Protein AF-A0A432FAL3-F1 (afdb_monomer_lite)

Structure (mmCIF, N/CA/C/O backbone):
data_AF-A0A432FAL3-F1
#
_entry.id   AF-A0A432FAL3-F1
#
loop_
_atom_site.group_PDB
_atom_site.id
_atom_site.type_symbol
_atom_site.label_atom_id
_atom_site.label_alt_id
_atom_site.label_comp_id
_atom_site.label_asym_id
_atom_site.label_entity_id
_atom_site.label_seq_id
_atom_site.pdbx_PDB_ins_code
_atom_site.Cartn_x
_atom_site.Cartn_y
_atom_site.Cartn_z
_atom_site.occupancy
_atom_site.B_iso_or_equiv
_atom_site.auth_seq_id
_atom_site.auth_comp_id
_atom_site.auth_asym_id
_atom_site.auth_atom_id
_atom_site.pdbx_PDB_model_num
ATOM 1 N N . MET A 1 1 ? -0.746 27.165 -48.358 1.00 42.81 1 MET A N 1
ATOM 2 C CA . MET A 1 1 ? 0.064 26.312 -47.460 1.00 42.81 1 MET A CA 1
ATOM 3 C C . MET A 1 1 ? 0.272 27.062 -46.149 1.00 42.81 1 MET A C 1
ATOM 5 O O . MET A 1 1 ? 1.101 27.957 -46.087 1.00 42.81 1 MET A O 1
ATOM 9 N N . LEU A 1 2 ? -0.565 26.791 -45.144 1.00 45.53 2 LEU A N 1
ATOM 10 C CA . LEU A 1 2 ? -0.498 27.430 -43.824 1.00 45.53 2 LEU A CA 1
ATOM 11 C C . LEU A 1 2 ? 0.626 26.778 -43.012 1.00 45.53 2 LEU A C 1
ATOM 13 O O . LEU A 1 2 ? 0.428 25.755 -42.364 1.00 45.53 2 LEU A O 1
ATOM 17 N N . GLY A 1 3 ? 1.825 27.35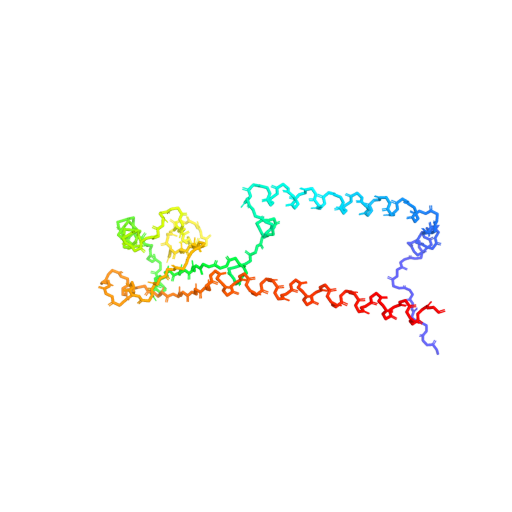4 -43.093 1.00 55.28 3 GLY A N 1
ATOM 18 C CA . GLY A 1 3 ? 2.926 26.999 -42.206 1.00 55.28 3 GLY A CA 1
ATOM 19 C C . GLY A 1 3 ? 2.584 27.422 -40.781 1.00 55.28 3 GLY A C 1
ATOM 20 O O . GLY A 1 3 ? 2.434 28.613 -40.507 1.00 55.28 3 GLY A O 1
ATOM 21 N N . MET A 1 4 ? 2.437 26.453 -39.875 1.00 60.66 4 MET A N 1
ATOM 22 C CA . MET A 1 4 ? 2.358 26.719 -38.439 1.00 60.66 4 MET A CA 1
ATOM 23 C C . MET A 1 4 ? 3.586 27.535 -38.024 1.00 60.66 4 MET A C 1
ATOM 25 O O . MET A 1 4 ? 4.717 27.061 -38.128 1.00 60.66 4 MET A O 1
ATOM 29 N N . LYS A 1 5 ? 3.368 28.770 -37.556 1.00 60.50 5 LYS A N 1
ATOM 30 C CA . LYS A 1 5 ? 4.424 29.565 -36.921 1.00 60.50 5 LYS A CA 1
ATOM 31 C C . LYS A 1 5 ? 4.958 28.795 -35.703 1.00 60.50 5 LYS A C 1
ATOM 33 O O . LYS A 1 5 ? 4.146 28.263 -34.939 1.00 60.50 5 LYS A O 1
ATOM 38 N N . PRO A 1 6 ? 6.284 28.732 -35.493 1.00 57.97 6 PRO A N 1
ATOM 39 C CA . PRO A 1 6 ? 6.840 28.100 -34.306 1.00 57.97 6 PRO A CA 1
ATOM 40 C C . PRO A 1 6 ? 6.314 28.821 -33.058 1.00 57.97 6 PRO A C 1
ATOM 42 O O . PRO A 1 6 ? 6.430 30.037 -32.931 1.00 57.97 6 PRO A O 1
ATOM 45 N N . ARG A 1 7 ? 5.697 28.059 -32.148 1.00 62.97 7 ARG A N 1
ATOM 46 C CA . ARG A 1 7 ? 5.130 28.541 -30.872 1.00 62.97 7 ARG A CA 1
ATOM 47 C C . ARG A 1 7 ? 6.193 28.867 -29.812 1.00 62.97 7 ARG A C 1
ATOM 49 O O . ARG A 1 7 ? 5.839 29.205 -28.689 1.00 62.97 7 ARG A O 1
ATOM 56 N N . VAL A 1 8 ? 7.474 28.741 -30.150 1.00 65.00 8 VAL A N 1
ATOM 57 C CA . VAL A 1 8 ? 8.601 28.894 -29.226 1.00 65.00 8 VAL A CA 1
ATOM 58 C C . VAL A 1 8 ? 9.537 29.957 -29.788 1.00 65.00 8 VAL A C 1
ATOM 60 O O . VAL A 1 8 ? 9.840 29.932 -30.980 1.00 65.00 8 VAL A O 1
ATOM 63 N N . ASP A 1 9 ? 9.963 30.890 -28.938 1.00 74.25 9 ASP A N 1
ATOM 64 C CA . ASP A 1 9 ? 10.859 31.990 -29.299 1.00 74.25 9 ASP A CA 1
ATOM 65 C C . ASP A 1 9 ? 12.117 31.473 -30.034 1.00 74.25 9 ASP A C 1
ATOM 67 O O . ASP A 1 9 ? 12.720 30.463 -29.648 1.00 74.25 9 ASP A O 1
ATOM 71 N N . GLY A 1 10 ? 12.520 32.155 -31.110 1.00 69.81 10 GLY A N 1
ATOM 72 C CA . GLY A 1 10 ? 13.586 31.716 -32.019 1.00 69.81 10 GLY A CA 1
ATOM 73 C C . GLY A 1 10 ? 14.948 31.558 -31.335 1.00 69.81 10 GLY A C 1
ATOM 74 O O . GLY A 1 10 ? 15.790 30.780 -31.794 1.00 69.81 10 GLY A O 1
ATOM 75 N N . TYR A 1 11 ? 15.154 32.239 -30.205 1.00 67.56 11 TYR A N 1
ATOM 76 C CA . TYR A 1 11 ? 16.329 32.076 -29.346 1.00 67.56 11 TYR A CA 1
ATOM 77 C C . TYR A 1 11 ? 16.338 30.735 -28.602 1.00 67.56 11 TYR A C 1
ATOM 79 O O . TYR A 1 11 ? 17.355 30.038 -28.599 1.00 67.56 11 TYR A O 1
ATOM 87 N N . VAL A 1 12 ? 15.199 30.326 -28.037 1.00 70.56 12 VAL A N 1
ATOM 88 C CA . VAL A 1 12 ? 15.045 29.035 -27.345 1.00 70.56 12 VAL A CA 1
ATOM 89 C C . VAL A 1 12 ? 15.162 27.891 -28.351 1.00 70.56 12 VAL A C 1
ATOM 91 O O . VAL A 1 12 ? 15.873 26.917 -28.106 1.00 70.56 12 VAL A O 1
ATOM 94 N N . GLN A 1 13 ? 14.559 28.044 -29.532 1.00 70.44 13 GLN A N 1
ATOM 95 C CA . GLN A 1 13 ? 14.634 27.045 -30.596 1.00 70.44 13 GLN A CA 1
ATOM 96 C C . GLN A 1 13 ? 16.068 26.854 -31.126 1.00 70.44 13 GLN A C 1
ATOM 98 O O . GLN A 1 13 ? 16.498 25.723 -31.355 1.00 70.44 13 GLN A O 1
ATOM 103 N N . LYS A 1 14 ? 16.853 27.935 -31.256 1.00 71.06 14 LYS A N 1
ATOM 104 C CA . LYS A 1 14 ? 18.286 27.852 -31.599 1.00 71.06 14 LYS A CA 1
ATOM 105 C C . LYS A 1 14 ? 19.124 27.189 -30.505 1.00 71.06 14 LYS A C 1
ATOM 107 O O . LYS A 1 14 ? 20.100 26.522 -30.837 1.00 71.06 14 LYS A O 1
ATOM 112 N N . SER A 1 15 ? 18.775 27.376 -29.233 1.00 69.00 15 SER A N 1
ATOM 113 C CA . SER A 1 15 ? 19.471 26.735 -28.110 1.00 69.00 15 SER A CA 1
ATOM 114 C C . SER A 1 15 ? 19.200 25.226 -28.067 1.00 69.00 15 SER A C 1
ATOM 116 O O . SER A 1 15 ? 20.136 24.430 -28.010 1.00 69.00 15 SER A O 1
ATOM 118 N N . LEU A 1 16 ? 17.934 24.821 -28.224 1.00 69.88 16 LEU A N 1
ATOM 119 C CA . LEU A 1 16 ? 17.524 23.413 -28.282 1.00 69.88 16 LEU A CA 1
ATOM 120 C C . LEU A 1 16 ? 18.151 22.674 -29.473 1.00 69.88 16 LEU A C 1
ATOM 122 O O . LEU A 1 16 ? 18.697 21.589 -29.302 1.00 69.88 16 LEU A O 1
ATOM 126 N N . ASN A 1 17 ? 18.171 23.290 -30.660 1.00 70.75 17 ASN A N 1
ATOM 127 C CA . ASN A 1 17 ? 18.784 22.687 -31.850 1.00 70.75 17 ASN A CA 1
ATOM 128 C C . ASN A 1 17 ? 20.318 22.578 -31.775 1.00 70.75 17 ASN A C 1
ATOM 130 O O . ASN A 1 17 ? 20.910 21.815 -32.535 1.00 70.75 17 ASN A O 1
ATOM 134 N N . LYS A 1 18 ? 20.982 23.327 -30.883 1.00 75.56 18 LYS A N 1
ATOM 135 C CA . LYS A 1 18 ? 22.433 23.218 -30.647 1.00 75.56 18 LYS A CA 1
ATOM 136 C C . LYS A 1 18 ? 22.793 22.130 -29.635 1.00 75.56 18 LYS A C 1
ATOM 138 O O . LYS A 1 18 ? 23.968 21.773 -29.529 1.00 75.56 18 LYS A O 1
ATOM 143 N N . PHE A 1 19 ? 21.822 21.608 -28.887 1.00 76.38 19 PHE A N 1
ATOM 144 C CA . PHE A 1 19 ? 22.084 20.575 -27.898 1.00 76.38 19 PHE A CA 1
ATOM 145 C C . PHE A 1 19 ? 22.316 19.224 -28.585 1.00 76.38 19 PHE A C 1
ATOM 147 O O . PHE A 1 19 ? 21.414 18.612 -29.150 1.00 76.38 19 PHE A O 1
ATOM 154 N N . ASN A 1 20 ? 23.559 18.742 -28.543 1.00 78.38 20 ASN A N 1
ATOM 155 C CA . ASN A 1 20 ? 23.910 17.447 -29.111 1.00 78.38 20 ASN A CA 1
ATOM 156 C C . ASN A 1 20 ? 23.584 16.324 -28.110 1.00 78.38 20 ASN A C 1
ATOM 158 O O . ASN A 1 20 ? 24.378 16.018 -27.212 1.00 78.38 20 ASN A O 1
ATOM 162 N N . TYR A 1 21 ? 22.413 15.710 -28.291 1.00 76.50 21 TYR A N 1
ATOM 163 C CA . TYR A 1 21 ? 21.924 14.583 -27.490 1.00 76.50 21 TYR A CA 1
ATOM 164 C C . TYR A 1 21 ? 22.845 13.359 -27.560 1.00 76.50 21 TYR A C 1
ATOM 166 O O . TYR A 1 21 ? 23.060 12.691 -26.551 1.00 76.50 21 TYR A O 1
ATOM 174 N N . VAL A 1 22 ? 23.458 13.092 -28.718 1.00 78.44 22 VAL A N 1
ATOM 175 C CA . VAL A 1 22 ? 24.357 11.941 -28.905 1.00 78.44 22 VAL A CA 1
ATOM 176 C C . VAL A 1 22 ? 25.599 12.086 -28.027 1.00 78.44 22 VAL A C 1
ATOM 178 O O . VAL A 1 22 ? 25.994 11.129 -27.360 1.00 78.44 22 VAL A O 1
ATOM 181 N N . LYS A 1 23 ? 26.165 13.297 -27.941 1.00 83.38 23 LYS A N 1
ATOM 182 C CA . LYS A 1 23 ? 27.347 13.583 -27.111 1.00 83.38 23 LYS A CA 1
ATOM 183 C C . LYS A 1 23 ? 27.084 13.390 -25.609 1.00 83.38 23 LYS A C 1
ATOM 185 O O . LYS A 1 23 ? 27.987 12.973 -24.889 1.00 83.38 23 LYS A O 1
ATOM 190 N N . HIS A 1 24 ? 25.861 13.654 -25.146 1.00 85.38 24 HIS A N 1
ATOM 191 C CA . HIS A 1 24 ? 25.484 13.544 -23.728 1.00 85.38 24 HIS A CA 1
ATOM 192 C C . HIS A 1 24 ? 24.772 12.231 -23.370 1.00 85.38 24 HIS A C 1
ATOM 194 O O . HIS A 1 24 ? 24.539 11.966 -22.193 1.00 85.38 24 HIS A O 1
ATOM 200 N N . SER A 1 25 ? 24.472 11.379 -24.354 1.00 88.06 25 SER A N 1
ATOM 201 C CA . SER A 1 25 ? 23.752 10.110 -24.166 1.00 88.06 25 SER A CA 1
ATOM 202 C C . SER A 1 25 ? 24.372 9.205 -23.094 1.00 88.06 25 SER A C 1
ATOM 204 O O . SER A 1 25 ? 23.657 8.644 -22.268 1.00 88.06 25 SER A O 1
ATOM 206 N N . ARG A 1 26 ? 25.709 9.119 -23.039 1.00 87.56 26 ARG A N 1
ATOM 207 C CA . ARG A 1 26 ? 26.431 8.331 -22.025 1.00 87.56 26 ARG A CA 1
ATOM 208 C C . ARG A 1 26 ? 26.194 8.844 -20.604 1.00 87.56 26 ARG A C 1
ATOM 210 O O . ARG A 1 26 ? 25.994 8.046 -19.697 1.00 87.56 26 ARG A O 1
ATOM 217 N N . TRP A 1 27 ? 26.168 10.162 -20.416 1.00 87.19 27 TRP A N 1
ATOM 218 C CA . TRP A 1 27 ? 25.875 10.772 -19.117 1.00 87.19 27 TRP A CA 1
ATOM 219 C C . TRP A 1 27 ? 24.419 10.566 -18.708 1.00 87.19 27 TRP A C 1
ATOM 221 O O . TRP A 1 27 ? 24.145 10.281 -17.547 1.00 87.19 27 TRP A O 1
ATOM 231 N N . PHE A 1 28 ? 23.496 10.632 -19.668 1.00 89.94 28 PHE A N 1
ATOM 232 C CA . PHE A 1 28 ? 22.088 10.337 -19.421 1.00 89.94 28 PHE A CA 1
ATOM 233 C C . PHE A 1 28 ? 21.868 8.878 -18.993 1.00 89.94 28 PHE A C 1
ATOM 235 O O . PHE A 1 28 ? 21.091 8.618 -18.075 1.00 89.94 28 PHE A O 1
ATOM 242 N N . LEU A 1 29 ? 22.591 7.932 -19.601 1.00 90.88 29 LEU A N 1
ATOM 243 C CA . LEU A 1 29 ? 22.570 6.524 -19.196 1.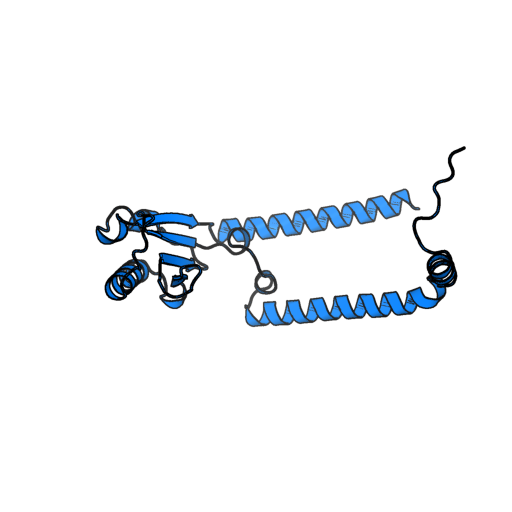00 90.88 29 LEU A CA 1
ATOM 244 C C . LEU A 1 29 ? 23.086 6.330 -17.768 1.00 90.88 29 LEU A C 1
ATOM 246 O O . LEU A 1 29 ? 22.426 5.661 -16.980 1.00 90.88 29 LEU A O 1
ATOM 250 N N . ILE A 1 30 ? 24.221 6.943 -17.415 1.00 92.56 30 ILE A N 1
ATOM 251 C CA . ILE A 1 30 ? 24.778 6.870 -16.054 1.00 92.56 30 ILE A CA 1
ATOM 252 C C . ILE A 1 30 ? 23.792 7.451 -15.037 1.00 92.56 30 ILE A C 1
ATOM 254 O O . ILE A 1 30 ? 23.533 6.839 -14.005 1.00 92.56 30 ILE A O 1
ATOM 258 N N . PHE A 1 31 ? 23.203 8.607 -15.342 1.00 93.69 31 PHE A N 1
ATOM 259 C CA . PHE A 1 31 ? 22.216 9.241 -14.473 1.00 93.69 31 PHE A CA 1
ATOM 260 C C . PHE A 1 31 ? 20.959 8.378 -14.298 1.00 93.69 31 PHE A C 1
ATOM 262 O O . PHE A 1 31 ? 20.491 8.179 -13.179 1.00 93.69 31 PHE A O 1
ATOM 269 N N . SER A 1 32 ? 20.453 7.797 -15.388 1.00 93.00 32 SER A N 1
ATOM 270 C CA . SER A 1 32 ? 19.307 6.881 -15.347 1.00 93.00 32 SER A CA 1
ATOM 271 C C . SER A 1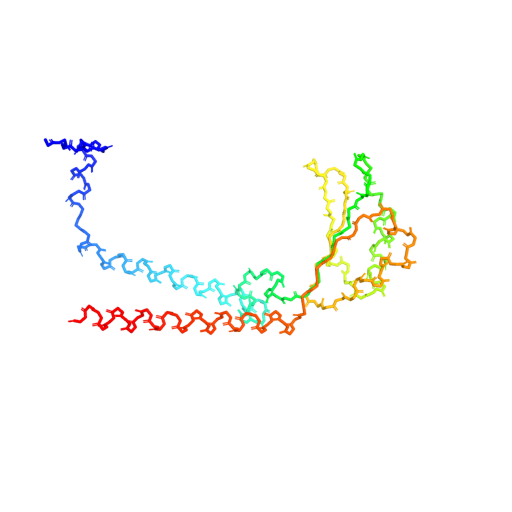 32 ? 19.616 5.626 -14.527 1.00 93.00 32 SER A C 1
ATOM 273 O O . SER A 1 32 ? 18.783 5.179 -13.740 1.00 93.00 32 SER A O 1
ATOM 275 N N . LEU A 1 33 ? 20.831 5.084 -14.662 1.00 95.06 33 LEU A N 1
ATOM 276 C CA . LEU A 1 33 ? 21.291 3.939 -13.881 1.00 95.06 33 LEU A CA 1
ATOM 277 C C . LEU A 1 33 ? 21.372 4.279 -12.388 1.00 95.06 33 LEU A C 1
ATOM 279 O O . LEU A 1 33 ? 20.938 3.481 -11.564 1.00 95.06 33 LEU A O 1
ATOM 283 N N . LEU A 1 34 ? 21.873 5.465 -12.034 1.00 95.88 34 LEU A N 1
ATOM 284 C CA . LEU A 1 34 ? 21.921 5.924 -10.644 1.00 95.88 34 LEU A CA 1
ATOM 285 C C . LEU A 1 34 ? 20.525 6.043 -10.030 1.00 95.88 34 LEU A C 1
ATOM 287 O O . LEU A 1 34 ? 20.324 5.589 -8.905 1.00 95.88 34 LEU A O 1
ATOM 291 N N . ILE A 1 35 ? 19.555 6.594 -10.766 1.00 96.00 35 ILE A N 1
ATOM 292 C CA . ILE A 1 35 ? 18.158 6.654 -10.310 1.00 96.00 35 ILE A CA 1
ATOM 293 C C . ILE A 1 35 ? 17.606 5.244 -10.088 1.00 96.00 35 ILE A C 1
ATOM 295 O O . ILE A 1 35 ? 16.986 4.983 -9.058 1.00 96.00 35 ILE A O 1
ATOM 299 N N . LEU A 1 36 ? 17.855 4.326 -11.024 1.00 95.12 36 LEU A N 1
ATOM 300 C CA . LEU A 1 36 ? 17.391 2.944 -10.928 1.00 95.12 36 LEU A CA 1
ATOM 301 C C . LEU A 1 36 ? 17.986 2.236 -9.704 1.00 95.12 36 LEU A C 1
ATOM 303 O O . LEU A 1 36 ? 17.248 1.628 -8.931 1.00 95.12 36 LEU A O 1
ATOM 307 N N . VAL A 1 37 ? 19.298 2.355 -9.485 1.00 95.88 37 VAL A N 1
ATOM 308 C CA . VAL A 1 37 ? 19.976 1.786 -8.309 1.00 95.88 37 VAL A CA 1
ATOM 309 C C . VAL A 1 37 ? 19.438 2.405 -7.020 1.00 95.88 37 VAL A C 1
ATOM 311 O O . VAL A 1 37 ? 19.131 1.675 -6.081 1.00 95.88 37 VAL A O 1
ATOM 314 N N . GLY A 1 38 ? 19.255 3.728 -6.982 1.00 95.88 38 GLY A N 1
ATOM 315 C CA . GLY A 1 38 ? 18.646 4.413 -5.842 1.00 95.88 38 GLY A CA 1
ATOM 316 C C . GLY A 1 38 ? 17.247 3.879 -5.525 1.00 95.88 38 GLY A C 1
ATOM 317 O O . GLY A 1 38 ? 16.949 3.587 -4.368 1.00 95.88 38 GLY A O 1
ATOM 318 N N . GLY A 1 39 ? 16.421 3.660 -6.552 1.00 92.81 39 GLY A N 1
ATOM 319 C CA . GLY A 1 39 ? 15.099 3.049 -6.412 1.00 92.81 39 GLY A CA 1
ATOM 320 C C . GLY A 1 39 ? 15.152 1.633 -5.832 1.00 92.81 39 GLY A C 1
ATOM 321 O O . GLY A 1 39 ? 14.404 1.328 -4.905 1.00 92.81 39 GLY A O 1
ATOM 322 N N . ILE A 1 40 ? 16.072 0.788 -6.313 1.00 93.69 40 ILE A N 1
ATOM 323 C CA . ILE A 1 40 ? 16.273 -0.574 -5.784 1.00 93.69 40 ILE A CA 1
ATOM 324 C C . ILE A 1 40 ? 16.696 -0.541 -4.313 1.00 93.69 40 ILE A C 1
ATOM 326 O O . ILE A 1 40 ? 16.211 -1.351 -3.524 1.00 93.69 40 ILE A O 1
ATOM 330 N N . VAL A 1 41 ? 17.580 0.382 -3.924 1.00 94.06 41 VAL A N 1
ATOM 331 C CA . VAL A 1 41 ? 18.029 0.518 -2.531 1.00 94.06 41 VAL A CA 1
ATOM 332 C C . VAL A 1 41 ? 16.867 0.913 -1.626 1.00 94.06 41 VAL A C 1
ATOM 334 O O . VAL A 1 41 ? 16.639 0.244 -0.622 1.00 94.06 41 VAL A O 1
ATOM 337 N N . VAL A 1 42 ? 16.097 1.944 -1.992 1.00 92.56 42 VAL A N 1
ATOM 338 C CA . VAL A 1 42 ? 14.924 2.372 -1.211 1.00 92.56 42 VAL A CA 1
ATOM 339 C C . VAL A 1 42 ? 13.922 1.226 -1.082 1.00 92.56 42 VAL A C 1
ATOM 341 O O . VAL A 1 42 ? 13.493 0.917 0.027 1.00 92.56 42 VAL A O 1
ATOM 344 N N . PHE A 1 43 ? 13.615 0.543 -2.188 1.00 91.19 43 PHE A N 1
ATOM 345 C CA . PHE A 1 43 ? 12.745 -0.632 -2.185 1.00 91.19 43 PHE A CA 1
ATOM 346 C C . PHE A 1 43 ? 13.256 -1.729 -1.240 1.00 91.19 43 PHE A C 1
ATOM 348 O O . PHE A 1 43 ? 12.499 -2.246 -0.424 1.00 91.19 43 PHE A O 1
ATOM 355 N N . SER A 1 44 ? 14.549 -2.054 -1.310 1.00 90.75 44 SER A N 1
ATOM 356 C CA . SER A 1 44 ? 15.163 -3.114 -0.503 1.00 90.75 44 SER A CA 1
ATOM 357 C C . SER A 1 44 ? 15.160 -2.780 0.987 1.00 90.75 44 SER A C 1
ATOM 359 O O . SER A 1 44 ? 14.888 -3.653 1.807 1.00 90.75 44 SER A O 1
ATOM 361 N N . VAL A 1 45 ? 15.427 -1.521 1.350 1.00 92.50 45 VAL A N 1
ATOM 362 C CA . VAL A 1 45 ? 15.367 -1.060 2.744 1.00 92.50 45 VAL A CA 1
ATOM 363 C C . VAL A 1 45 ? 13.941 -1.168 3.277 1.00 92.50 45 VAL A C 1
ATOM 365 O O . VAL A 1 45 ? 13.741 -1.718 4.357 1.00 92.50 45 VAL A O 1
ATOM 368 N N . MET A 1 46 ? 12.947 -0.708 2.514 1.00 88.31 46 MET A N 1
ATOM 369 C CA . MET A 1 46 ? 11.542 -0.785 2.927 1.00 88.31 46 MET A CA 1
ATOM 370 C C . MET A 1 46 ? 11.061 -2.237 3.043 1.00 88.31 46 MET A C 1
ATOM 372 O O . MET A 1 46 ? 10.453 -2.601 4.048 1.00 88.31 46 MET A O 1
ATOM 376 N N . ALA A 1 47 ? 11.414 -3.095 2.082 1.00 87.25 47 ALA A N 1
ATOM 377 C CA . ALA A 1 47 ? 11.118 -4.526 2.135 1.00 87.25 47 ALA A CA 1
ATOM 378 C C . ALA A 1 47 ? 11.791 -5.214 3.334 1.00 87.25 47 ALA A C 1
ATOM 380 O O . ALA A 1 47 ? 11.184 -6.065 3.982 1.00 87.25 47 ALA A O 1
ATOM 381 N N . GLY A 1 48 ? 13.029 -4.821 3.654 1.00 86.88 48 GLY A N 1
ATOM 382 C CA . GLY A 1 48 ? 13.770 -5.318 4.810 1.00 86.88 48 GLY A CA 1
ATOM 383 C C . GLY A 1 48 ? 13.111 -4.941 6.136 1.00 86.88 48 GLY A C 1
ATOM 384 O O . GLY A 1 48 ? 12.922 -5.807 6.985 1.00 86.88 48 GLY A O 1
ATOM 385 N N . ILE A 1 49 ? 12.699 -3.678 6.295 1.00 86.56 49 ILE A N 1
ATOM 386 C CA . ILE A 1 49 ? 11.972 -3.204 7.486 1.00 86.56 49 ILE A CA 1
ATOM 387 C C . ILE A 1 49 ? 10.632 -3.935 7.632 1.00 86.56 49 ILE A C 1
ATOM 389 O O . ILE A 1 49 ? 10.256 -4.328 8.732 1.00 86.56 49 ILE A O 1
ATOM 393 N N . ALA A 1 50 ? 9.922 -4.147 6.524 1.00 80.44 50 ALA A N 1
ATOM 394 C CA . ALA A 1 50 ? 8.624 -4.810 6.513 1.00 80.44 50 ALA A CA 1
ATOM 395 C C . ALA A 1 50 ? 8.699 -6.350 6.582 1.00 80.44 50 ALA A C 1
ATOM 397 O O . ALA A 1 50 ? 7.658 -7.009 6.607 1.00 80.44 50 ALA A O 1
ATOM 398 N N . GLY A 1 51 ? 9.899 -6.943 6.555 1.00 81.69 51 GLY A N 1
ATOM 399 C CA . GLY A 1 51 ? 10.108 -8.395 6.600 1.00 81.69 51 GLY A CA 1
ATOM 400 C C . GLY A 1 51 ? 9.528 -9.171 5.409 1.00 81.69 51 GLY A C 1
ATOM 401 O O . GLY A 1 51 ? 9.414 -10.393 5.469 1.00 81.69 51 GLY A O 1
ATOM 402 N N . SER A 1 52 ? 9.132 -8.488 4.330 1.00 78.12 52 SER A N 1
ATOM 403 C CA . SER A 1 52 ? 8.492 -9.095 3.160 1.00 78.12 52 SER A CA 1
ATOM 404 C C . SER A 1 52 ? 8.766 -8.290 1.888 1.00 78.12 52 SER A C 1
ATOM 406 O O . SER A 1 52 ? 8.864 -7.065 1.915 1.00 78.12 52 SER A O 1
ATOM 408 N N . ILE A 1 53 ? 8.849 -8.979 0.743 1.00 76.75 53 ILE A N 1
ATOM 409 C CA . ILE A 1 53 ? 9.092 -8.344 -0.567 1.00 76.75 53 ILE A CA 1
ATOM 410 C C . ILE A 1 53 ? 7.952 -7.381 -0.929 1.00 76.75 53 ILE A C 1
ATOM 412 O O . ILE A 1 53 ? 8.195 -6.284 -1.425 1.00 76.75 53 ILE A O 1
ATOM 416 N N . SER A 1 54 ? 6.706 -7.768 -0.647 1.00 72.75 54 SER A N 1
ATOM 417 C CA . SER A 1 54 ? 5.521 -6.929 -0.858 1.00 72.75 54 SER A CA 1
ATOM 418 C C . SER A 1 54 ? 5.520 -5.678 0.018 1.00 72.75 54 SER A C 1
ATOM 420 O O . SER A 1 54 ? 5.008 -4.653 -0.414 1.00 72.75 54 SER A O 1
ATOM 422 N N . GLY A 1 55 ? 6.132 -5.730 1.205 1.00 73.25 55 GLY A N 1
ATOM 423 C CA . GLY A 1 55 ? 6.252 -4.586 2.107 1.00 73.25 55 GLY A CA 1
ATOM 424 C C . GLY A 1 55 ? 7.218 -3.495 1.629 1.00 73.25 55 GLY A C 1
ATOM 425 O O . GLY A 1 55 ? 7.188 -2.385 2.149 1.00 73.25 55 GLY A O 1
ATOM 426 N N . GLY A 1 56 ? 8.032 -3.770 0.602 1.00 77.94 56 GLY A N 1
ATOM 427 C CA . GLY A 1 56 ? 8.787 -2.735 -0.112 1.00 77.94 56 GLY A CA 1
ATOM 428 C C . GLY A 1 56 ? 7.913 -1.847 -1.004 1.00 77.94 56 GLY A C 1
ATOM 429 O O . GLY A 1 56 ? 8.361 -0.788 -1.443 1.00 77.94 56 GLY A O 1
ATOM 430 N N . PHE A 1 57 ? 6.668 -2.258 -1.264 1.00 78.50 57 PHE A N 1
ATOM 431 C CA . PHE A 1 57 ? 5.666 -1.470 -1.971 1.00 78.50 57 PHE A CA 1
ATOM 432 C C . PHE A 1 57 ? 4.648 -0.892 -0.983 1.00 78.50 57 PHE A C 1
ATOM 434 O O . PHE A 1 57 ? 4.195 -1.571 -0.064 1.00 78.50 57 PHE A O 1
ATOM 441 N N . ASN A 1 58 ? 4.226 0.354 -1.210 1.00 73.00 58 ASN A N 1
ATOM 442 C CA . ASN A 1 58 ? 3.077 0.924 -0.509 1.00 73.00 58 ASN A CA 1
ATOM 443 C C . ASN A 1 58 ? 1.782 0.396 -1.148 1.00 73.00 58 ASN A C 1
ATOM 445 O O . ASN A 1 58 ? 1.198 1.043 -2.019 1.00 73.00 58 ASN A O 1
ATOM 449 N N . LEU A 1 59 ? 1.404 -0.829 -0.788 1.00 75.00 59 LEU A N 1
ATOM 450 C CA . LEU A 1 59 ? 0.234 -1.510 -1.333 1.00 75.00 59 LEU A CA 1
ATOM 451 C C . LEU A 1 59 ? -1.062 -0.947 -0.735 1.00 75.00 59 LEU A C 1
ATOM 453 O O . LEU A 1 59 ? -1.143 -0.669 0.463 1.00 75.00 59 LEU A O 1
ATOM 457 N N . SER A 1 60 ? -2.089 -0.796 -1.575 1.00 76.19 60 SER A N 1
ATOM 458 C CA . SER A 1 60 ? -3.448 -0.524 -1.101 1.00 76.19 60 SER A CA 1
ATOM 459 C C . SER A 1 60 ? -4.044 -1.771 -0.437 1.00 76.19 60 SER A C 1
ATOM 461 O O . SER A 1 60 ? -3.499 -2.870 -0.563 1.00 76.19 60 SER A O 1
ATOM 463 N N . GLN A 1 61 ? -5.165 -1.616 0.272 1.00 72.38 61 GLN A N 1
ATOM 464 C CA . GLN A 1 61 ? -5.785 -2.710 1.029 1.00 72.38 61 GLN A CA 1
ATOM 465 C C . GLN A 1 61 ? -6.145 -3.910 0.141 1.00 72.38 61 GLN A C 1
ATOM 467 O O . GLN A 1 61 ? -6.014 -5.058 0.554 1.00 72.38 61 GLN A O 1
ATOM 472 N N . GLU A 1 62 ? -6.540 -3.658 -1.104 1.00 76.19 62 GLU A N 1
ATOM 473 C CA . GLU A 1 62 ? -6.874 -4.688 -2.092 1.00 76.19 62 GLU A CA 1
ATOM 474 C C . GLU A 1 62 ? -5.675 -5.592 -2.423 1.00 76.19 62 GLU A C 1
ATOM 476 O O . GLU A 1 62 ? -5.848 -6.722 -2.878 1.00 76.19 62 GLU A O 1
ATOM 481 N N . PHE A 1 63 ? -4.457 -5.103 -2.177 1.00 74.00 63 PHE A N 1
ATOM 482 C CA . PHE A 1 63 ? -3.200 -5.789 -2.462 1.00 74.00 63 PHE A CA 1
ATOM 483 C C . PHE A 1 63 ? -2.442 -6.226 -1.202 1.00 74.00 63 PHE A C 1
ATOM 485 O O . PHE A 1 63 ? -1.670 -7.180 -1.269 1.00 74.00 63 PHE A O 1
ATOM 492 N N . SER A 1 64 ? -2.647 -5.568 -0.056 1.00 75.88 64 SER A N 1
ATOM 493 C CA . SER A 1 64 ? -2.077 -5.988 1.233 1.00 75.88 64 SER A CA 1
ATOM 494 C C . SER A 1 64 ? -2.958 -6.987 1.984 1.00 75.88 64 SER A C 1
ATOM 496 O O . SER A 1 64 ? -2.452 -7.724 2.826 1.00 75.88 64 SER A O 1
ATOM 498 N N . GLY A 1 65 ? -4.257 -7.009 1.680 1.00 76.06 65 GLY A N 1
ATOM 499 C CA . GLY A 1 65 ? -5.266 -7.713 2.461 1.00 76.06 65 GLY A CA 1
ATOM 500 C C . GLY A 1 65 ? -5.621 -6.975 3.750 1.00 76.06 65 GLY A C 1
ATOM 501 O O . GLY A 1 65 ? -5.077 -5.905 4.053 1.00 76.06 65 GLY A O 1
ATOM 502 N N . GLY A 1 66 ? -6.568 -7.552 4.484 1.00 82.12 66 GLY A N 1
ATOM 503 C CA . GLY A 1 66 ? -7.032 -7.079 5.775 1.00 82.12 66 GLY A CA 1
ATOM 504 C C . GLY A 1 66 ? -8.367 -6.347 5.715 1.00 82.12 66 GLY A C 1
ATOM 505 O O . GLY A 1 66 ? -9.105 -6.396 4.722 1.00 82.12 66 GLY A O 1
ATOM 506 N N . THR A 1 67 ? -8.701 -5.660 6.805 1.00 82.31 67 THR A N 1
ATOM 507 C CA . THR A 1 67 ? -10.025 -5.062 6.992 1.00 82.31 67 THR A CA 1
ATOM 508 C C . THR A 1 67 ? -9.925 -3.568 7.250 1.00 82.31 67 THR A C 1
ATOM 510 O O . THR A 1 67 ? -9.185 -3.127 8.128 1.00 82.31 67 THR A O 1
ATOM 513 N N . ILE A 1 68 ? -10.714 -2.793 6.506 1.00 83.44 68 ILE A N 1
ATOM 514 C CA . ILE A 1 68 ? -10.953 -1.381 6.770 1.00 83.44 68 ILE A CA 1
ATOM 515 C C . ILE A 1 68 ? -12.415 -1.218 7.144 1.00 83.44 68 ILE A C 1
ATOM 517 O O . ILE A 1 68 ? -13.313 -1.637 6.416 1.00 83.44 68 ILE A O 1
ATOM 521 N N . GLY A 1 69 ? -12.643 -0.625 8.305 1.00 81.62 69 GLY A N 1
ATOM 522 C CA . GLY A 1 69 ? -13.960 -0.215 8.763 1.00 81.62 69 GLY A CA 1
ATOM 523 C C . GLY A 1 69 ? -13.941 1.272 9.046 1.00 81.62 69 GLY A C 1
ATOM 524 O O . GLY A 1 69 ? -12.964 1.788 9.574 1.00 81.62 69 GLY A O 1
ATOM 525 N N . GLU A 1 70 ? -15.011 1.966 8.720 1.00 83.69 70 GLU A N 1
ATOM 526 C CA . GLU A 1 70 ? -15.167 3.375 9.010 1.00 83.69 70 GLU A CA 1
ATOM 527 C C . GLU A 1 70 ? -16.512 3.602 9.687 1.00 83.69 70 GLU A C 1
ATOM 529 O O . GLU A 1 70 ? -17.565 3.211 9.188 1.00 83.69 70 GLU A O 1
ATOM 534 N N . LEU A 1 71 ? -16.451 4.218 10.861 1.00 82.94 71 LEU A N 1
ATOM 535 C CA . LEU A 1 71 ? -17.595 4.705 11.606 1.00 82.94 71 LEU A CA 1
ATOM 536 C C . LEU A 1 71 ? -17.669 6.212 11.448 1.00 82.94 71 LEU A C 1
ATOM 538 O O . LEU A 1 71 ? -16.777 6.922 11.910 1.00 82.94 71 LEU A O 1
ATOM 542 N N . GLN A 1 72 ? -18.764 6.695 10.878 1.00 80.62 72 GLN A N 1
ATOM 543 C CA . GLN A 1 72 ? -19.107 8.113 10.846 1.00 80.62 72 GLN A CA 1
ATOM 544 C C . GLN A 1 72 ? -20.439 8.336 11.556 1.00 80.62 72 GLN A C 1
ATOM 546 O O . GLN A 1 72 ? -21.307 7.466 11.556 1.00 80.62 72 GLN A O 1
ATOM 551 N N . LEU A 1 73 ? -20.634 9.497 12.170 1.00 75.31 73 LEU A N 1
ATOM 552 C CA . LEU A 1 73 ? -21.929 9.858 12.754 1.00 75.31 73 LEU A CA 1
ATOM 553 C C . LEU A 1 73 ? -23.018 9.951 11.671 1.00 75.31 73 LEU A C 1
ATOM 555 O O . LEU A 1 73 ? -22.788 10.511 10.601 1.00 75.31 73 LEU A O 1
ATOM 559 N N . LYS A 1 74 ? -24.220 9.423 11.950 1.00 71.00 74 LYS A N 1
ATOM 560 C CA . LYS A 1 74 ? -25.370 9.528 11.028 1.00 71.00 74 LYS A CA 1
ATOM 561 C C . LYS A 1 74 ? -25.892 10.952 10.874 1.00 71.00 74 LYS A C 1
ATOM 563 O O . LYS A 1 74 ? -26.391 11.300 9.808 1.00 71.00 74 LYS A O 1
ATOM 568 N N . GLU A 1 75 ? -25.807 11.760 11.928 1.00 64.75 75 GLU A N 1
ATOM 569 C CA . GLU A 1 75 ? -26.313 13.130 11.905 1.00 64.75 75 GLU A CA 1
ATOM 570 C C . GLU A 1 75 ? -25.246 14.126 11.444 1.00 64.75 75 GLU A C 1
ATOM 572 O O . GLU A 1 75 ? -24.215 14.320 12.087 1.00 64.75 75 GLU A O 1
ATOM 577 N N . THR A 1 76 ? -25.552 14.817 10.346 1.00 54.34 76 THR A N 1
ATOM 578 C CA . THR A 1 76 ? -24.755 15.876 9.707 1.00 54.34 76 THR A CA 1
ATOM 579 C C . THR A 1 76 ? -24.839 17.206 10.467 1.00 54.34 76 THR A C 1
ATOM 581 O O . THR A 1 76 ? -25.116 18.256 9.895 1.00 54.34 76 THR A O 1
ATOM 584 N N . GLY A 1 77 ? -24.652 17.180 11.784 1.00 54.41 77 GLY A N 1
ATOM 585 C CA . GLY A 1 77 ? -24.750 18.377 12.612 1.00 54.41 77 GLY A CA 1
ATOM 586 C C . GLY A 1 77 ? -23.742 18.346 13.737 1.00 54.41 77 GLY A C 1
ATOM 587 O O . GLY A 1 77 ? -24.072 17.810 14.780 1.00 54.41 77 GLY A O 1
ATOM 588 N N . SER A 1 78 ? -22.544 18.900 13.499 1.00 52.31 78 SER A N 1
ATOM 589 C CA . SER A 1 78 ? -21.493 19.358 14.438 1.00 52.31 78 SER A CA 1
ATOM 590 C C . SER A 1 78 ? -21.317 18.633 15.790 1.00 52.31 78 SER A C 1
ATOM 592 O O . SER A 1 78 ? -20.766 19.204 16.733 1.00 52.31 78 SER A O 1
ATOM 594 N N . LYS A 1 79 ? -21.775 17.390 15.925 1.00 63.34 79 LYS A N 1
ATOM 595 C CA . LYS A 1 79 ? -21.635 16.570 17.120 1.00 63.34 79 LYS A CA 1
ATOM 596 C C . LYS A 1 79 ? -20.287 15.883 17.005 1.00 63.34 79 LYS A C 1
ATOM 598 O O . LYS A 1 79 ? -20.053 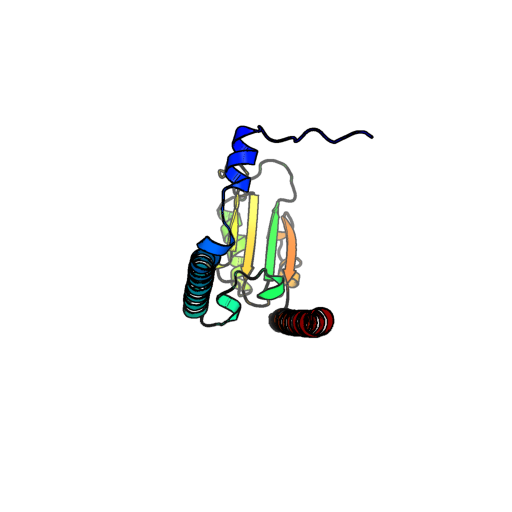15.098 16.099 1.00 63.34 79 LYS A O 1
ATOM 603 N N . SER A 1 80 ? -19.384 16.230 17.907 1.00 69.06 80 SER A N 1
ATOM 604 C CA . SER A 1 80 ? -18.138 15.496 18.101 1.00 69.06 80 SER A CA 1
ATOM 605 C C . SER A 1 80 ? -18.447 14.196 18.842 1.00 69.06 80 SER A C 1
ATOM 607 O O . SER A 1 80 ? -19.305 14.171 19.729 1.00 69.06 80 SER A O 1
ATOM 609 N N . ILE A 1 81 ? -17.744 13.116 18.513 1.00 73.56 81 ILE A N 1
ATOM 610 C CA . ILE A 1 81 ? -17.747 11.904 19.327 1.00 73.56 81 ILE A CA 1
ATOM 611 C C . ILE A 1 81 ? -17.042 12.247 20.638 1.00 73.56 81 ILE A C 1
ATOM 613 O O . ILE A 1 81 ? -15.834 12.486 20.654 1.00 73.56 81 ILE A O 1
ATOM 617 N N . ASP A 1 82 ? -17.786 12.256 21.741 1.00 79.06 82 ASP A N 1
ATOM 618 C CA . ASP A 1 82 ? -17.216 12.482 23.068 1.00 79.06 82 ASP A CA 1
ATOM 619 C C . ASP A 1 82 ? -16.167 11.410 23.426 1.00 79.06 82 ASP A C 1
ATOM 621 O O . ASP A 1 82 ? -16.263 10.253 23.007 1.00 79.06 82 ASP A O 1
ATOM 625 N N . ALA A 1 83 ? -15.175 11.774 24.240 1.00 78.31 83 ALA A N 1
ATOM 626 C CA . ALA A 1 83 ? -14.088 10.888 24.651 1.00 78.31 83 ALA A CA 1
ATOM 627 C C . ALA A 1 83 ? -14.600 9.598 25.323 1.00 78.31 83 ALA A C 1
ATOM 629 O O . ALA A 1 83 ? -14.028 8.525 25.121 1.00 78.31 83 ALA A O 1
ATOM 630 N N . SER A 1 84 ? -15.714 9.676 26.061 1.00 77.75 84 SER A N 1
ATOM 631 C CA . SER A 1 84 ? -16.346 8.505 26.680 1.00 77.75 84 SER A CA 1
ATOM 632 C C . SER A 1 84 ? -16.922 7.524 25.647 1.00 77.75 84 SER A C 1
ATOM 634 O O . SER A 1 84 ? -16.796 6.309 25.809 1.00 77.75 84 SER A O 1
ATOM 636 N N . HIS A 1 85 ? -17.497 8.031 24.552 1.00 78.56 85 HIS A N 1
ATOM 637 C CA . HIS A 1 85 ? -18.003 7.218 23.445 1.00 78.56 85 HIS A CA 1
ATOM 638 C C . HIS A 1 85 ? -16.865 6.641 22.600 1.00 78.56 85 HIS A C 1
ATOM 640 O O . HIS A 1 85 ? -16.939 5.478 22.209 1.00 78.56 85 HIS A O 1
ATOM 646 N N . GLN A 1 86 ? -15.779 7.394 22.396 1.00 80.62 86 GLN A N 1
ATOM 647 C CA . GLN A 1 86 ? -14.578 6.888 21.719 1.00 80.62 86 GLN A CA 1
ATOM 648 C C . GLN A 1 86 ? -14.010 5.660 22.439 1.00 80.62 86 GLN A C 1
ATOM 650 O O . GLN A 1 86 ? -13.760 4.640 21.805 1.00 80.62 86 GLN A O 1
ATOM 655 N N . LEU A 1 87 ? -13.856 5.726 23.766 1.00 83.38 87 LEU A N 1
ATOM 656 C CA . LEU A 1 87 ? -13.340 4.605 24.560 1.00 83.38 87 LEU A CA 1
ATOM 657 C C . LEU A 1 87 ? -14.251 3.379 24.495 1.00 83.38 87 LEU A C 1
ATOM 659 O O . LEU A 1 87 ? -13.763 2.260 24.367 1.00 83.38 87 LEU A O 1
ATOM 663 N N . LYS A 1 88 ? -15.573 3.577 24.541 1.00 82.50 88 LYS A N 1
ATOM 664 C CA . LYS A 1 88 ? -16.533 2.477 24.388 1.00 82.50 88 LYS A CA 1
ATOM 665 C C . LYS A 1 88 ? -16.393 1.799 23.031 1.00 82.50 88 LYS A C 1
ATOM 667 O O . LYS A 1 88 ? -16.298 0.581 22.978 1.00 82.50 88 LYS A O 1
ATOM 672 N N . ILE A 1 89 ? -16.317 2.578 21.957 1.00 81.38 89 ILE A N 1
ATOM 673 C CA . ILE A 1 89 ? -16.173 2.042 20.604 1.00 81.38 89 ILE A CA 1
ATOM 674 C C . ILE A 1 89 ? -14.832 1.306 20.447 1.00 81.38 89 ILE A C 1
ATOM 676 O O . ILE A 1 89 ? -14.804 0.188 19.936 1.00 81.38 89 ILE A O 1
ATOM 680 N N . ILE A 1 90 ? -13.736 1.868 20.967 1.00 85.25 90 ILE A N 1
ATOM 681 C CA . ILE A 1 90 ? -12.427 1.198 21.007 1.00 85.25 90 ILE A CA 1
ATOM 682 C C . ILE A 1 90 ? -12.521 -0.134 21.759 1.00 85.25 90 ILE A C 1
ATOM 684 O O . ILE A 1 90 ? -12.013 -1.141 21.272 1.00 85.25 90 ILE A O 1
ATOM 688 N N . ASN A 1 91 ? -13.202 -0.179 22.905 1.00 86.19 91 ASN A N 1
ATOM 689 C CA . ASN A 1 91 ? -13.371 -1.408 23.682 1.00 86.19 91 ASN A CA 1
ATOM 690 C C . ASN A 1 91 ? -14.190 -2.464 22.930 1.00 86.19 91 ASN A C 1
ATOM 692 O O . ASN A 1 91 ? -13.845 -3.643 22.979 1.00 86.19 91 ASN A O 1
ATOM 696 N N . VAL A 1 92 ? -15.230 -2.056 22.196 1.00 83.69 92 VAL A N 1
ATOM 697 C CA . VAL A 1 92 ? -16.025 -2.965 21.358 1.00 83.69 92 VAL A CA 1
ATOM 698 C C . VAL A 1 92 ? -15.148 -3.599 20.280 1.00 83.69 92 VAL A C 1
ATOM 700 O O . VAL A 1 92 ? -15.131 -4.822 20.155 1.00 83.69 92 VAL A O 1
ATOM 703 N N . PHE A 1 93 ? -14.343 -2.811 19.567 1.00 82.88 93 PHE A N 1
ATOM 704 C CA . PHE A 1 93 ? -13.415 -3.348 18.566 1.00 82.88 93 PHE A CA 1
ATOM 705 C C . PHE A 1 93 ? -12.301 -4.199 19.179 1.00 82.88 93 PHE A C 1
ATOM 707 O O . PHE A 1 93 ? -11.992 -5.274 18.662 1.00 82.88 93 PHE A O 1
ATOM 714 N N . THR A 1 94 ? -11.761 -3.781 20.324 1.00 85.56 94 THR A N 1
ATOM 715 C CA . THR A 1 94 ? -10.719 -4.530 21.040 1.00 85.56 94 THR A CA 1
ATOM 716 C C . THR A 1 94 ? -11.237 -5.888 21.515 1.00 85.56 94 THR A C 1
ATOM 718 O O . THR A 1 94 ? -10.546 -6.894 21.385 1.00 85.56 94 THR A O 1
ATOM 721 N N . SER A 1 95 ? -12.497 -5.965 21.964 1.00 82.44 95 SER A N 1
ATOM 722 C CA . SER A 1 95 ? -13.146 -7.233 22.341 1.00 82.44 95 SER A CA 1
ATOM 723 C C . SER A 1 95 ? -13.302 -8.218 21.174 1.00 82.44 95 SER A C 1
ATOM 725 O O . SER A 1 95 ? -13.504 -9.412 21.385 1.00 82.44 95 SER A O 1
ATOM 727 N N . LYS A 1 96 ? -13.200 -7.724 19.937 1.00 78.94 96 LYS A N 1
ATOM 728 C CA . LYS A 1 96 ? -13.326 -8.497 18.697 1.00 78.94 96 LYS A CA 1
ATOM 729 C C . LYS A 1 96 ? -11.975 -8.766 18.033 1.00 78.94 96 LYS A C 1
ATOM 731 O O . LYS A 1 96 ? -11.943 -9.269 16.914 1.00 78.94 96 LYS A O 1
ATOM 736 N N . GLY A 1 97 ? -10.878 -8.468 18.731 1.00 80.25 97 GLY A N 1
ATOM 737 C CA . GLY A 1 97 ? -9.519 -8.775 18.292 1.00 80.25 97 GLY A CA 1
ATOM 738 C C . GLY A 1 97 ? -8.839 -7.677 17.477 1.00 80.25 97 GLY A C 1
ATOM 739 O O . GLY A 1 97 ? -7.773 -7.937 16.936 1.00 80.25 97 GLY A O 1
ATOM 740 N N . VAL A 1 98 ? -9.414 -6.471 17.389 1.00 85.75 98 VAL A N 1
ATOM 741 C CA . VAL A 1 98 ? -8.735 -5.306 16.794 1.00 85.75 98 VAL A CA 1
ATOM 742 C C . VAL A 1 98 ? -7.733 -4.743 17.803 1.00 85.75 98 VAL A C 1
ATOM 744 O O . VAL A 1 98 ? -8.102 -4.446 18.939 1.00 85.75 98 VAL A O 1
ATOM 747 N N . HIS A 1 99 ? -6.478 -4.534 17.411 1.00 85.19 99 HIS A N 1
ATOM 748 C CA . HIS A 1 99 ? -5.530 -3.834 18.276 1.00 85.19 99 HIS A CA 1
ATOM 749 C C . HIS A 1 99 ? -5.852 -2.330 18.356 1.00 85.19 99 HIS A C 1
ATOM 751 O O . HIS A 1 99 ? -6.146 -1.716 17.332 1.00 85.19 99 HIS A O 1
ATOM 757 N N . PRO A 1 100 ? -5.736 -1.679 19.532 1.00 83.44 100 PRO A N 1
ATOM 758 C CA . PRO A 1 100 ? -6.007 -0.243 19.662 1.00 83.44 100 PRO A CA 1
ATOM 759 C C . PRO A 1 100 ? -5.148 0.653 18.756 1.00 83.44 100 PRO A C 1
ATOM 761 O O . PRO A 1 100 ? -5.567 1.757 18.423 1.00 83.44 100 PRO A O 1
ATOM 764 N N . SER A 1 101 ? -3.961 0.186 18.353 1.00 85.75 101 SER A N 1
ATOM 765 C CA . SER A 1 101 ? -3.079 0.865 17.391 1.00 85.75 101 SER A CA 1
ATOM 766 C C . SER A 1 101 ? -3.664 0.961 15.986 1.00 85.75 101 SER A C 1
ATOM 768 O O . SER A 1 101 ? -3.297 1.863 15.240 1.00 85.75 101 SER A O 1
ATOM 770 N N . ASP A 1 102 ? -4.562 0.042 15.644 1.00 85.19 102 ASP A N 1
ATOM 771 C CA . ASP A 1 102 ? -5.161 -0.090 14.318 1.00 85.19 102 ASP A CA 1
ATOM 772 C C . ASP A 1 102 ? -6.416 0.792 14.183 1.00 85.19 102 ASP A C 1
ATOM 774 O O . ASP A 1 102 ? -7.055 0.826 13.129 1.00 85.19 102 ASP A O 1
ATOM 778 N N . ILE A 1 103 ? -6.795 1.489 15.264 1.00 85.75 103 ILE A N 1
ATOM 779 C CA . ILE A 1 103 ? -7.962 2.365 15.342 1.00 85.75 103 ILE A CA 1
ATOM 780 C C . ILE A 1 103 ? -7.494 3.819 15.298 1.00 85.75 103 ILE A C 1
ATOM 782 O O . ILE A 1 103 ? -6.907 4.356 16.239 1.00 85.75 103 ILE A O 1
ATOM 786 N N . HIS A 1 104 ? -7.814 4.486 14.200 1.00 85.69 104 HIS A N 1
ATOM 787 C CA . HIS A 1 104 ? -7.490 5.876 13.940 1.00 85.69 104 HIS A CA 1
ATOM 788 C C . HIS A 1 104 ? -8.726 6.759 14.098 1.00 85.69 104 HIS A C 1
ATOM 790 O O . HIS A 1 104 ? -9.830 6.419 13.678 1.00 85.69 104 HIS A O 1
ATOM 796 N N . LYS A 1 105 ? -8.544 7.929 14.707 1.00 85.69 105 LYS A N 1
ATOM 797 C CA . LYS A 1 105 ? -9.612 8.924 14.843 1.00 85.69 105 LYS A CA 1
ATOM 798 C C . LYS A 1 105 ? -9.710 9.736 13.559 1.00 85.69 105 LYS A C 1
ATOM 800 O O . LYS A 1 105 ? -8.692 10.174 13.031 1.00 85.69 105 LYS A O 1
ATOM 805 N N . ILE A 1 106 ? -10.933 9.963 13.099 1.00 80.69 106 ILE A N 1
ATOM 806 C CA . ILE A 1 106 ? -11.223 10.850 11.977 1.00 80.69 106 ILE A CA 1
ATOM 807 C C . ILE A 1 106 ? -11.634 12.188 12.562 1.00 80.69 106 ILE A C 1
ATOM 809 O O . ILE A 1 106 ? -12.563 12.263 13.372 1.00 80.69 106 ILE A O 1
ATOM 813 N N . PHE A 1 107 ? -10.929 13.235 12.158 1.00 80.12 107 PHE A N 1
ATOM 814 C CA . PHE A 1 107 ? -11.194 14.588 12.606 1.00 80.12 107 PHE A CA 1
ATOM 815 C C . PHE A 1 107 ? -11.952 15.380 11.546 1.00 80.12 107 PHE A C 1
ATOM 817 O O . PHE A 1 107 ? -11.870 15.088 10.355 1.00 80.12 107 PHE A O 1
ATOM 824 N N . ASP A 1 108 ? -12.686 16.387 12.005 1.00 79.81 108 ASP A N 1
ATOM 825 C CA . ASP A 1 108 ? -13.263 17.417 11.145 1.00 79.81 108 ASP A CA 1
ATOM 826 C C . ASP A 1 108 ? -12.163 18.185 10.383 1.00 79.81 108 ASP A C 1
ATOM 828 O O . ASP A 1 108 ? -10.992 18.141 10.767 1.00 79.81 108 ASP A O 1
ATOM 832 N N . ALA A 1 109 ? -12.528 18.940 9.343 1.00 75.25 109 ALA A N 1
ATOM 833 C CA . ALA A 1 109 ? -11.603 19.743 8.538 1.00 75.25 109 ALA A CA 1
ATOM 834 C C . ALA A 1 109 ? -10.732 20.680 9.403 1.00 75.25 109 ALA A C 1
ATOM 836 O O . ALA A 1 109 ? -9.534 20.839 9.161 1.00 75.25 109 ALA A O 1
ATOM 837 N N . ASP A 1 110 ? -11.311 21.211 10.482 1.00 77.56 110 ASP A N 1
ATOM 838 C CA . ASP A 1 110 ? -10.638 22.081 11.451 1.00 77.56 110 ASP A CA 1
ATOM 839 C C . ASP A 1 110 ? -9.791 21.330 12.497 1.00 77.56 110 ASP A C 1
ATOM 841 O O . ASP A 1 110 ? -9.193 21.958 13.369 1.00 77.56 110 ASP A O 1
ATOM 845 N N . HIS A 1 111 ? -9.757 19.995 12.460 1.00 75.50 111 HIS A N 1
ATOM 846 C CA . HIS A 1 111 ? -9.042 19.111 13.391 1.00 75.50 111 HIS A CA 1
ATOM 847 C C . HIS A 1 111 ? -9.430 19.246 14.879 1.00 75.50 111 HIS A C 1
ATOM 849 O O . HIS A 1 111 ? -8.757 18.708 15.757 1.00 75.50 111 HIS A O 1
ATOM 855 N N . LYS A 1 112 ? -10.527 19.944 15.190 1.00 74.75 112 LYS A N 1
ATOM 856 C CA . LYS A 1 112 ? -10.967 20.209 16.573 1.00 74.75 112 LYS A CA 1
ATOM 857 C C . LYS A 1 112 ? -11.851 19.111 17.155 1.00 74.75 112 LYS A C 1
ATOM 859 O O . LYS A 1 112 ? -11.826 18.881 18.359 1.00 74.75 112 LYS A O 1
ATOM 864 N N . ASN A 1 113 ? -12.629 18.448 16.304 1.00 77.12 113 ASN A N 1
ATOM 865 C CA . ASN A 1 113 ? -13.649 17.485 16.705 1.00 77.12 113 ASN A CA 1
ATOM 866 C C . ASN A 1 113 ? -13.397 16.136 16.042 1.00 77.12 113 ASN A C 1
ATOM 868 O O . ASN A 1 113 ? -12.994 16.085 14.882 1.00 77.12 113 ASN A O 1
ATOM 872 N N . VAL A 1 114 ? -13.661 15.052 16.770 1.00 77.56 114 VAL A N 1
ATOM 873 C CA . VAL A 1 114 ? -13.612 13.696 16.218 1.00 77.56 114 VAL A CA 1
ATOM 874 C C . VAL A 1 114 ? -14.984 13.401 15.633 1.00 77.56 114 VAL A C 1
ATOM 876 O O . VAL A 1 114 ? -15.966 13.361 16.367 1.00 77.56 114 VAL A O 1
ATOM 879 N N . ILE A 1 115 ? -15.058 13.214 14.322 1.00 79.94 115 ILE A N 1
ATOM 880 C CA . ILE A 1 115 ? -16.310 12.975 13.586 1.00 79.94 115 ILE A CA 1
ATOM 881 C C . ILE A 1 115 ? -16.528 11.491 13.275 1.00 79.94 115 ILE A C 1
ATOM 883 O O . ILE A 1 115 ? -17.625 11.077 12.900 1.00 79.94 115 ILE A O 1
ATOM 887 N N . GLY A 1 116 ? -15.485 10.680 13.455 1.00 81.56 116 GLY A N 1
ATOM 888 C CA . GLY A 1 116 ? -15.516 9.265 13.135 1.00 81.56 116 GLY A CA 1
ATOM 889 C C . GLY A 1 116 ? -14.299 8.503 13.636 1.00 81.56 116 GLY A C 1
ATOM 890 O O . GLY A 1 116 ? -13.379 9.067 14.234 1.00 81.56 116 GLY A O 1
ATOM 891 N N . MET A 1 117 ? -14.293 7.204 13.373 1.00 83.12 117 MET A N 1
ATOM 892 C CA . MET A 1 117 ? -13.153 6.323 13.605 1.00 83.12 117 MET A CA 1
ATOM 893 C C . MET A 1 117 ? -12.962 5.397 12.415 1.00 83.12 117 MET A C 1
ATOM 895 O O . MET A 1 117 ? -13.918 4.803 11.925 1.00 83.12 117 MET A O 1
ATOM 899 N N . GLN A 1 118 ? -11.716 5.259 11.989 1.00 85.31 118 GLN A N 1
ATOM 900 C CA . GLN A 1 118 ? -11.284 4.304 10.989 1.00 85.31 118 GLN A CA 1
ATOM 901 C C . GLN A 1 118 ? -10.536 3.170 11.680 1.00 85.31 118 GLN A C 1
ATOM 903 O O . GLN A 1 118 ? -9.668 3.404 12.511 1.00 85.31 118 GLN A O 1
ATOM 908 N N . ILE A 1 119 ? -10.844 1.940 11.311 1.00 86.38 119 ILE A N 1
ATOM 909 C CA . ILE A 1 119 ? -10.086 0.751 11.674 1.00 86.38 119 ILE A CA 1
ATOM 910 C C . ILE A 1 119 ? -9.343 0.308 10.427 1.00 86.38 119 ILE A C 1
ATOM 912 O O . ILE A 1 119 ? -9.958 0.231 9.366 1.00 86.38 119 ILE A O 1
ATOM 916 N N . LYS A 1 120 ? -8.049 0.017 10.543 1.00 84.44 120 LYS A N 1
ATOM 917 C CA . LYS A 1 120 ? -7.247 -0.545 9.456 1.00 84.44 120 LYS A CA 1
ATOM 918 C C . LYS A 1 120 ? -6.367 -1.665 9.991 1.00 84.44 120 LYS A C 1
ATOM 920 O O . LYS A 1 120 ? -5.371 -1.407 10.655 1.00 84.44 120 LYS A O 1
ATOM 925 N N . THR A 1 121 ? -6.722 -2.902 9.668 1.00 83.50 121 THR A N 1
ATOM 926 C CA . THR A 1 121 ? -5.994 -4.096 10.111 1.00 83.50 121 THR A CA 1
ATOM 927 C C . THR A 1 121 ? -5.366 -4.828 8.936 1.00 83.50 121 THR A C 1
ATOM 929 O O . THR A 1 121 ? -5.904 -4.819 7.833 1.00 83.50 121 THR A O 1
ATOM 932 N N . ASN A 1 122 ? -4.251 -5.518 9.190 1.00 76.94 122 ASN A N 1
ATOM 933 C CA . ASN A 1 122 ? -3.551 -6.364 8.206 1.00 76.94 122 ASN A CA 1
ATOM 934 C C . ASN A 1 122 ? -4.043 -7.828 8.225 1.00 76.94 122 ASN A C 1
ATOM 936 O O . ASN A 1 122 ? -3.383 -8.733 7.716 1.00 76.94 122 ASN A O 1
ATOM 940 N N . TYR A 1 123 ? -5.163 -8.081 8.897 1.00 76.88 123 TYR A N 1
ATOM 941 C CA . TYR A 1 123 ? -5.767 -9.396 9.080 1.00 76.88 123 TYR A CA 1
ATOM 942 C C . TYR A 1 123 ? -7.281 -9.294 8.926 1.00 76.88 123 TYR A C 1
ATOM 944 O O . TYR A 1 123 ? -7.881 -8.229 9.117 1.00 76.88 123 TYR A O 1
ATOM 952 N N . ASP A 1 124 ? -7.885 -10.415 8.553 1.00 76.94 124 ASP A N 1
ATOM 953 C CA . ASP A 1 124 ? -9.319 -10.510 8.325 1.00 76.94 124 ASP A CA 1
ATOM 954 C C . ASP A 1 124 ? -10.076 -10.487 9.648 1.00 76.94 124 ASP A C 1
ATOM 956 O O . ASP A 1 124 ? -9.864 -11.330 10.521 1.00 76.94 124 ASP A O 1
ATOM 960 N N . ILE A 1 125 ? -10.985 -9.524 9.785 1.00 78.12 125 ILE A N 1
ATOM 961 C CA . ILE A 1 125 ? -11.873 -9.408 10.937 1.00 78.12 125 ILE A CA 1
ATOM 962 C C . ILE A 1 125 ? -13.300 -9.371 10.426 1.00 78.12 125 ILE A C 1
ATOM 964 O O . ILE A 1 125 ? -13.660 -8.583 9.552 1.00 78.12 125 ILE A O 1
ATOM 968 N N . ASN A 1 126 ? -14.152 -10.205 11.014 1.00 75.75 126 ASN A N 1
ATOM 969 C CA . ASN A 1 126 ? -15.573 -10.176 10.717 1.00 75.75 126 ASN A CA 1
ATOM 970 C C . ASN A 1 126 ? -16.241 -8.994 11.439 1.00 75.75 126 ASN A C 1
ATOM 972 O O . ASN A 1 126 ? -16.739 -9.124 12.558 1.00 75.75 126 ASN A O 1
ATOM 976 N N . LEU A 1 127 ? -16.259 -7.833 10.780 1.00 72.81 127 LEU A N 1
ATOM 977 C CA . LEU A 1 127 ? -16.904 -6.628 11.306 1.00 72.81 127 LEU A CA 1
ATOM 978 C C . LEU A 1 127 ? -18.439 -6.661 11.160 1.00 72.81 127 LEU A C 1
ATOM 980 O O . LEU A 1 127 ? -19.129 -5.925 11.861 1.00 72.81 127 LEU A O 1
ATOM 984 N N . ASN A 1 128 ? -19.004 -7.562 10.342 1.00 67.94 128 ASN A N 1
ATOM 985 C CA . ASN A 1 128 ? -20.459 -7.686 10.155 1.00 67.94 128 ASN A CA 1
ATOM 986 C C . ASN A 1 128 ? -21.207 -8.068 11.443 1.00 67.94 128 ASN A C 1
ATOM 988 O O . ASN A 1 128 ? -22.352 -7.655 11.637 1.00 67.94 128 ASN A O 1
ATOM 992 N N . GLY A 1 129 ? -20.568 -8.837 12.330 1.00 63.94 129 GLY A N 1
ATOM 993 C CA . GLY A 1 129 ? -21.135 -9.207 13.631 1.00 63.94 129 GLY A CA 1
ATOM 994 C C . GLY A 1 129 ? -21.109 -8.083 14.673 1.00 63.94 129 GLY A C 1
ATOM 995 O O . GLY A 1 129 ? -21.824 -8.157 15.663 1.00 63.94 129 GLY A O 1
ATOM 996 N N . ILE A 1 130 ? -20.313 -7.031 14.463 1.00 65.81 130 ILE A N 1
ATOM 997 C CA . ILE A 1 130 ? -20.154 -5.921 15.420 1.00 65.81 130 ILE A CA 1
ATOM 998 C C . ILE A 1 130 ? -21.324 -4.930 15.317 1.00 65.81 130 ILE A C 1
ATOM 1000 O O . ILE A 1 130 ? -21.752 -4.348 16.307 1.00 65.81 130 ILE A O 1
ATOM 1004 N N . ILE A 1 131 ? -21.879 -4.778 14.114 1.00 61.97 131 ILE A N 1
ATOM 1005 C CA . ILE A 1 131 ? -22.871 -3.746 13.773 1.00 61.97 131 ILE A CA 1
ATOM 1006 C C . ILE A 1 131 ? -24.279 -4.112 14.265 1.00 61.97 131 ILE A C 1
ATOM 1008 O O . ILE A 1 131 ? -25.103 -3.234 14.513 1.00 61.97 131 ILE A O 1
ATOM 1012 N N . LYS A 1 132 ? -24.589 -5.412 14.359 1.00 58.28 132 LYS A N 1
ATOM 1013 C CA . LYS A 1 132 ? -25.954 -5.888 14.638 1.00 58.28 132 LYS A CA 1
ATOM 1014 C C . LYS A 1 132 ? -26.286 -5.960 16.128 1.00 58.28 132 LYS A C 1
ATOM 1016 O O . LYS A 1 132 ? -27.447 -5.758 16.477 1.00 58.28 132 LYS A O 1
ATOM 1021 N N . ASP A 1 133 ? -25.284 -6.182 16.974 1.00 58.44 133 ASP A N 1
ATOM 1022 C CA . ASP A 1 133 ? -25.501 -6.505 18.388 1.00 58.44 133 ASP A CA 1
ATOM 1023 C C . ASP A 1 133 ? -25.250 -5.332 19.344 1.00 58.44 133 ASP A C 1
ATOM 1025 O O . ASP A 1 133 ? -25.715 -5.379 20.482 1.00 58.44 133 ASP A O 1
ATOM 1029 N N . ASP A 1 134 ? -24.571 -4.260 18.911 1.00 66.06 134 ASP A N 1
ATOM 1030 C CA . ASP A 1 134 ? -24.205 -3.168 19.816 1.00 66.06 134 ASP A CA 1
ATOM 1031 C C . ASP A 1 134 ? -25.094 -1.924 19.670 1.00 66.06 134 ASP A C 1
ATOM 1033 O O . ASP A 1 134 ? -25.133 -1.245 18.639 1.00 66.06 134 ASP A O 1
ATOM 1037 N N . THR A 1 135 ? -25.792 -1.588 20.756 1.00 63.88 135 THR A N 1
ATOM 1038 C CA . THR A 1 135 ? -26.618 -0.379 20.872 1.00 63.88 135 THR A CA 1
ATOM 1039 C C . THR A 1 135 ? -25.827 0.916 20.694 1.00 63.88 135 THR A C 1
ATOM 1041 O O . THR A 1 135 ? -26.411 1.916 20.295 1.00 63.88 135 THR A O 1
ATOM 1044 N N . ILE A 1 136 ? -24.514 0.900 20.944 1.00 66.00 136 ILE A N 1
ATOM 1045 C CA . ILE A 1 136 ? -23.639 2.079 20.878 1.00 66.00 136 ILE A CA 1
ATOM 1046 C C . ILE A 1 136 ? -23.345 2.466 19.422 1.00 66.00 136 ILE A C 1
ATOM 1048 O O . ILE A 1 136 ? -23.170 3.641 19.114 1.00 66.00 136 ILE A O 1
ATOM 1052 N N . ILE A 1 137 ? -23.313 1.488 18.512 1.00 67.38 137 ILE A N 1
ATOM 1053 C CA . ILE A 1 137 ? -22.913 1.686 17.110 1.00 67.38 137 ILE A CA 1
ATOM 1054 C C . ILE A 1 137 ? -24.125 2.006 16.213 1.00 67.38 137 ILE A C 1
ATOM 1056 O O . ILE A 1 137 ? -23.963 2.490 15.094 1.00 67.38 137 ILE A O 1
ATOM 1060 N N . LYS A 1 138 ? -25.359 1.828 16.707 1.00 68.75 138 LYS A N 1
ATOM 1061 C CA . LYS A 1 138 ? -26.593 2.081 15.937 1.00 68.75 138 LYS A CA 1
ATOM 1062 C C . LYS A 1 138 ? -26.729 3.514 15.415 1.00 68.75 138 LYS A C 1
ATOM 1064 O O . LYS A 1 138 ? -27.290 3.691 14.330 1.00 68.75 138 LYS A O 1
ATOM 1069 N N . ASP A 1 139 ? -26.190 4.498 16.127 1.00 70.75 139 ASP A N 1
ATOM 1070 C CA . ASP A 1 139 ? -26.245 5.918 15.744 1.00 70.75 139 ASP A CA 1
ATOM 1071 C C . ASP A 1 139 ? -25.141 6.323 14.747 1.00 70.75 139 ASP A C 1
ATOM 1073 O O . ASP A 1 139 ? -25.069 7.471 14.301 1.00 70.75 139 ASP A O 1
ATOM 1077 N N . TYR A 1 140 ? -24.305 5.366 14.336 1.00 73.31 140 TYR A N 1
ATOM 1078 C CA . TYR A 1 140 ? -23.212 5.560 13.393 1.00 73.31 140 TYR A CA 1
ATOM 1079 C C . TYR A 1 140 ? -23.511 4.867 12.059 1.00 73.31 140 TYR A C 1
ATOM 1081 O O . TYR A 1 140 ? -24.103 3.787 11.995 1.00 73.31 140 TYR A O 1
ATOM 1089 N N . ASN A 1 141 ? -23.115 5.510 10.966 1.00 75.12 141 ASN A N 1
ATOM 1090 C CA . ASN A 1 141 ? -22.984 4.882 9.666 1.00 75.12 141 ASN A CA 1
ATOM 1091 C C . ASN A 1 141 ? -21.675 4.110 9.667 1.00 75.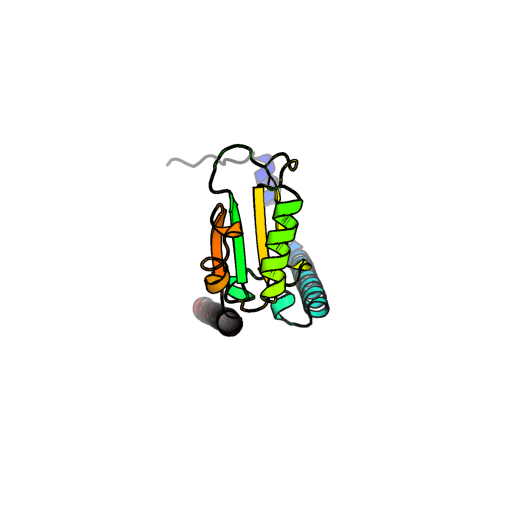12 141 ASN A C 1
ATOM 1093 O O . ASN A 1 141 ? -20.610 4.687 9.880 1.00 75.12 141 ASN A O 1
ATOM 1097 N N . PHE A 1 142 ? -21.779 2.806 9.442 1.00 74.25 142 PHE A N 1
ATOM 1098 C CA . PHE A 1 142 ? -20.625 1.940 9.341 1.00 74.25 142 PHE A CA 1
ATOM 1099 C C . PHE A 1 142 ? -20.466 1.443 7.914 1.00 74.25 142 PHE A C 1
ATOM 1101 O O . PHE A 1 142 ? -21.328 0.729 7.394 1.00 74.25 142 PHE A O 1
ATOM 1108 N N . THR A 1 143 ? -19.352 1.799 7.296 1.00 76.81 143 THR A N 1
ATOM 1109 C CA . THR A 1 143 ? -18.910 1.243 6.021 1.00 76.81 143 THR A CA 1
ATOM 1110 C C . THR A 1 143 ? -17.705 0.360 6.294 1.00 76.81 143 THR A C 1
ATOM 1112 O O . THR A 1 143 ? -16.830 0.711 7.076 1.00 76.81 143 THR A O 1
ATOM 1115 N N . HIS A 1 144 ? -17.651 -0.825 5.694 1.00 77.44 144 HIS A N 1
ATOM 1116 C CA . HIS A 1 144 ? -16.460 -1.661 5.797 1.00 77.44 144 HIS A CA 1
ATOM 1117 C C . HIS A 1 144 ? -16.177 -2.371 4.487 1.00 77.44 144 HIS A C 1
ATOM 1119 O O . HIS A 1 144 ? -17.087 -2.729 3.740 1.00 77.44 144 HIS A O 1
ATOM 1125 N N . ALA A 1 145 ? -14.893 -2.578 4.250 1.00 72.31 145 ALA A N 1
ATOM 1126 C CA . ALA A 1 145 ? -14.358 -3.405 3.196 1.00 72.31 145 ALA A CA 1
ATOM 1127 C C . ALA A 1 145 ? -13.350 -4.358 3.832 1.00 72.31 145 ALA A C 1
ATOM 1129 O O . ALA A 1 145 ? -12.440 -3.945 4.550 1.00 72.31 145 ALA A O 1
ATOM 1130 N N . SER A 1 146 ? -13.510 -5.645 3.567 1.00 72.38 146 SER A N 1
ATOM 1131 C CA . SER A 1 146 ? -12.564 -6.682 3.967 1.00 72.38 146 SER A CA 1
ATOM 1132 C C . SER A 1 146 ? -12.099 -7.393 2.713 1.00 72.38 146 SER A C 1
ATOM 1134 O O . SER A 1 146 ? -12.930 -7.862 1.933 1.00 72.38 146 SER A O 1
ATOM 1136 N N . THR A 1 147 ? -10.788 -7.487 2.535 1.00 77.38 147 THR A N 1
ATOM 1137 C CA . THR A 1 147 ? -10.183 -8.285 1.474 1.00 77.38 147 THR A CA 1
ATOM 1138 C C . THR A 1 147 ? -9.326 -9.331 2.139 1.00 77.38 147 THR A C 1
ATOM 1140 O O . TH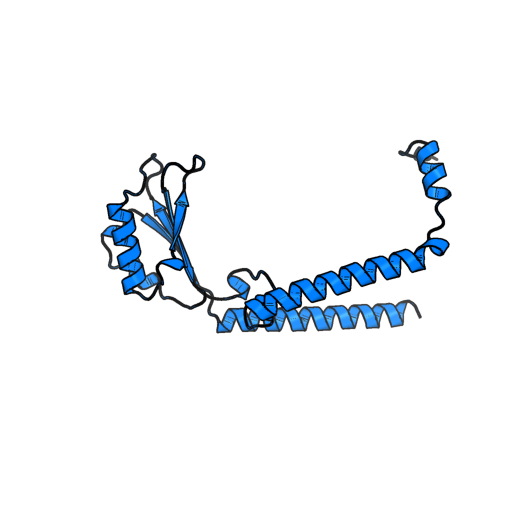R A 1 147 ? -8.395 -8.979 2.859 1.00 77.38 147 THR A O 1
ATOM 1143 N N . SER A 1 148 ? -9.609 -10.604 1.866 1.00 78.25 148 SER A N 1
ATOM 1144 C CA . SER A 1 148 ? -8.826 -11.657 2.490 1.00 78.25 148 SER A CA 1
ATOM 1145 C C . SER A 1 148 ? -7.358 -11.585 2.106 1.00 78.25 148 SER A C 1
ATOM 1147 O O . SER A 1 148 ? -7.037 -11.361 0.938 1.00 78.25 148 SER A O 1
ATOM 1149 N N . ASN A 1 149 ? -6.468 -11.828 3.069 1.00 77.00 149 ASN A N 1
ATOM 1150 C CA . ASN A 1 149 ? -5.024 -11.885 2.827 1.00 77.00 149 ASN A CA 1
ATOM 1151 C C . ASN A 1 149 ? -4.671 -12.897 1.718 1.00 77.00 149 ASN A C 1
ATOM 1153 O O . ASN A 1 149 ? -3.786 -12.643 0.900 1.00 77.00 149 ASN A O 1
ATOM 1157 N N . GLU A 1 150 ? -5.392 -14.018 1.627 1.00 80.88 150 GLU A N 1
ATOM 1158 C CA . GLU A 1 150 ? -5.196 -15.008 0.559 1.00 80.88 150 GLU A CA 1
ATOM 1159 C C . GLU A 1 150 ? -5.602 -14.459 -0.818 1.00 80.88 150 GLU A C 1
ATOM 1161 O O . GLU A 1 150 ? -4.893 -14.623 -1.815 1.00 80.88 150 GLU A O 1
ATOM 1166 N N . VAL A 1 151 ? -6.720 -13.735 -0.873 1.00 81.50 151 VAL A N 1
ATOM 1167 C CA . VAL A 1 151 ? -7.205 -13.111 -2.108 1.00 81.50 151 VAL A CA 1
ATOM 1168 C C . VAL A 1 151 ? -6.257 -11.994 -2.544 1.00 81.50 151 VAL A C 1
ATOM 1170 O O . VAL A 1 151 ? -5.863 -11.956 -3.707 1.00 81.50 151 VAL A O 1
ATOM 1173 N N . ALA A 1 152 ? -5.829 -11.136 -1.617 1.00 81.38 152 ALA A N 1
ATOM 1174 C CA . ALA A 1 152 ? -4.922 -10.024 -1.886 1.00 81.38 152 ALA A CA 1
ATOM 1175 C C . ALA A 1 152 ? -3.554 -10.501 -2.396 1.00 81.38 152 ALA A C 1
ATOM 1177 O O . ALA A 1 152 ? -3.066 -10.027 -3.425 1.00 81.38 152 ALA A O 1
ATOM 1178 N N . THR A 1 153 ? -2.959 -11.502 -1.741 1.00 80.19 153 THR A N 1
ATOM 1179 C CA . THR A 1 153 ? -1.680 -12.086 -2.182 1.00 80.19 153 THR A CA 1
ATOM 1180 C C . THR A 1 153 ? -1.793 -12.731 -3.563 1.00 80.19 153 THR A C 1
ATOM 1182 O O . THR A 1 153 ? -0.902 -12.564 -4.401 1.00 80.19 153 THR A O 1
ATOM 1185 N N . THR A 1 154 ? -2.910 -13.404 -3.846 1.00 85.94 154 THR A N 1
ATOM 1186 C CA . THR A 1 154 ? -3.196 -13.959 -5.175 1.00 85.94 154 THR A CA 1
ATOM 1187 C C . THR A 1 154 ? -3.346 -12.856 -6.223 1.00 85.94 154 THR A C 1
ATOM 1189 O O . THR A 1 154 ? -2.810 -12.979 -7.327 1.00 85.94 154 THR A O 1
ATOM 1192 N N . LEU A 1 155 ? -4.007 -11.749 -5.877 1.00 85.38 155 LEU A N 1
ATOM 1193 C CA . LEU A 1 155 ? -4.194 -10.597 -6.757 1.00 85.38 155 LEU A CA 1
ATOM 1194 C C . LEU A 1 155 ? -2.849 -9.964 -7.139 1.00 85.38 155 LEU A C 1
ATOM 1196 O O . LEU A 1 155 ? -2.572 -9.774 -8.325 1.00 85.38 155 LEU A O 1
ATOM 1200 N N . VAL A 1 156 ? -1.978 -9.725 -6.151 1.00 83.88 156 VAL A N 1
ATOM 1201 C CA . VAL A 1 156 ? -0.617 -9.207 -6.369 1.00 83.88 156 VAL A CA 1
ATOM 1202 C C . VAL A 1 156 ? 0.197 -10.163 -7.234 1.00 83.88 156 VAL A C 1
ATOM 1204 O O . VAL A 1 156 ? 0.820 -9.741 -8.209 1.00 83.88 156 VAL A O 1
ATOM 1207 N N . LYS A 1 157 ? 0.175 -11.463 -6.923 1.00 84.56 157 LYS A N 1
ATOM 1208 C CA . LYS A 1 157 ? 0.919 -12.475 -7.681 1.00 84.56 157 LYS A CA 1
ATOM 1209 C C . LYS A 1 157 ? 0.485 -12.513 -9.146 1.00 84.56 157 LYS A C 1
ATOM 1211 O O . LYS A 1 157 ? 1.335 -12.497 -10.036 1.00 84.56 157 LYS A O 1
ATOM 1216 N N . ASN A 1 158 ? -0.820 -12.520 -9.402 1.00 89.69 158 ASN A N 1
ATOM 1217 C CA . ASN A 1 158 ? -1.362 -12.545 -10.758 1.00 89.69 158 ASN A CA 1
ATOM 1218 C C . ASN A 1 158 ? -1.014 -11.268 -11.530 1.00 89.69 158 ASN A C 1
ATOM 1220 O O . ASN A 1 158 ? -0.600 -11.353 -12.687 1.00 89.69 158 ASN A O 1
ATOM 1224 N N . ALA A 1 159 ? -1.105 -10.101 -10.886 1.00 88.62 159 ALA A N 1
ATOM 1225 C CA . ALA A 1 159 ? -0.706 -8.833 -11.488 1.00 88.62 159 ALA A CA 1
ATOM 1226 C C . ALA A 1 159 ? 0.784 -8.828 -11.874 1.00 88.62 159 ALA A C 1
ATOM 1228 O O . ALA A 1 159 ? 1.128 -8.476 -13.003 1.00 88.62 159 ALA A O 1
ATOM 1229 N N . MET A 1 160 ? 1.666 -9.294 -10.983 1.00 87.00 160 MET A N 1
ATOM 1230 C CA . MET A 1 160 ? 3.108 -9.374 -11.248 1.00 87.00 160 MET A CA 1
ATOM 1231 C C . MET A 1 160 ? 3.438 -10.308 -12.416 1.00 87.00 160 MET A C 1
ATOM 1233 O O . MET A 1 160 ? 4.273 -9.971 -13.260 1.00 87.00 160 MET A O 1
ATOM 1237 N N . ILE A 1 161 ? 2.764 -11.459 -12.510 1.00 91.56 161 ILE A N 1
ATOM 1238 C CA . ILE A 1 161 ? 2.939 -12.397 -13.627 1.00 91.56 161 ILE A CA 1
ATOM 1239 C C . ILE A 1 161 ? 2.471 -11.757 -14.939 1.00 91.56 161 ILE A C 1
ATOM 1241 O O . ILE A 1 161 ? 3.199 -11.794 -15.931 1.00 91.56 161 ILE A O 1
ATOM 1245 N N . ALA A 1 162 ? 1.295 -11.124 -14.942 1.00 95.06 162 ALA A N 1
ATOM 1246 C CA . ALA A 1 162 ? 0.738 -10.482 -16.129 1.00 95.06 162 ALA A CA 1
ATOM 1247 C C . ALA A 1 162 ? 1.646 -9.363 -16.662 1.00 95.06 162 ALA A C 1
ATOM 1249 O O . ALA A 1 162 ? 1.942 -9.326 -17.857 1.00 95.06 162 ALA A O 1
ATOM 1250 N N . ILE A 1 163 ? 2.148 -8.496 -15.775 1.00 92.88 163 ILE A N 1
ATOM 1251 C CA . ILE A 1 163 ? 3.097 -7.430 -16.127 1.00 92.88 163 ILE A CA 1
ATOM 1252 C C . ILE A 1 163 ? 4.383 -8.026 -16.708 1.00 92.88 163 ILE A C 1
ATOM 1254 O O . ILE A 1 163 ? 4.861 -7.566 -17.745 1.00 92.88 163 ILE A O 1
ATOM 1258 N N . SER A 1 164 ? 4.920 -9.074 -16.081 1.00 92.81 164 SER A N 1
ATOM 1259 C CA . SER A 1 164 ? 6.154 -9.724 -16.539 1.00 92.81 164 SER A CA 1
ATOM 1260 C C . SER A 1 164 ? 6.008 -10.300 -17.951 1.00 92.81 164 SER A C 1
ATOM 1262 O O . SER A 1 164 ? 6.870 -10.081 -18.804 1.00 92.81 164 SER A O 1
ATOM 1264 N N . ILE A 1 165 ? 4.890 -10.981 -18.227 1.00 96.94 165 ILE A N 1
ATOM 1265 C CA . ILE A 1 165 ? 4.583 -11.520 -19.559 1.00 96.94 165 ILE A CA 1
ATOM 1266 C C . ILE A 1 165 ? 4.414 -10.382 -20.572 1.00 96.94 165 ILE A C 1
ATOM 1268 O O . ILE A 1 165 ? 4.991 -10.443 -21.657 1.00 96.94 165 ILE A O 1
ATOM 1272 N N . ALA A 1 166 ? 3.667 -9.330 -20.224 1.00 97.19 166 ALA A N 1
ATOM 1273 C CA . ALA A 1 166 ? 3.433 -8.192 -21.109 1.00 97.19 166 ALA A CA 1
ATOM 1274 C C . ALA A 1 166 ? 4.744 -7.495 -21.508 1.00 97.19 166 ALA A C 1
ATOM 1276 O O . ALA A 1 166 ? 4.972 -7.248 -22.693 1.00 97.19 166 ALA A O 1
ATOM 1277 N N . ILE A 1 167 ? 5.636 -7.240 -20.545 1.00 96.25 167 ILE A N 1
ATOM 1278 C CA . ILE A 1 167 ? 6.963 -6.665 -20.808 1.00 96.25 167 ILE A CA 1
ATOM 1279 C C . ILE A 1 167 ? 7.773 -7.586 -21.727 1.00 96.25 167 ILE A C 1
ATOM 1281 O O . ILE A 1 167 ? 8.332 -7.117 -22.719 1.00 96.25 167 ILE A O 1
ATOM 1285 N N . GLY A 1 168 ? 7.795 -8.894 -21.449 1.00 96.44 168 GLY A N 1
ATOM 1286 C CA . GLY A 1 168 ? 8.483 -9.873 -22.292 1.00 96.44 168 GLY A CA 1
ATOM 1287 C C . GLY A 1 168 ? 7.980 -9.862 -23.739 1.00 96.44 168 GLY A C 1
ATOM 1288 O O . GLY A 1 168 ? 8.781 -9.795 -24.671 1.00 96.44 168 GLY A O 1
ATOM 1289 N N . LEU A 1 169 ? 6.660 -9.843 -23.938 1.00 97.06 169 LEU A N 1
ATOM 1290 C CA . LEU A 1 169 ? 6.048 -9.785 -25.268 1.00 97.06 169 LEU A CA 1
ATOM 1291 C C . LEU A 1 169 ? 6.370 -8.484 -26.006 1.00 97.06 169 LEU A C 1
ATOM 1293 O O . LEU A 1 169 ? 6.677 -8.529 -27.196 1.00 97.06 169 LEU A O 1
ATOM 1297 N N . ILE A 1 170 ? 6.348 -7.337 -25.322 1.00 96.06 170 ILE A N 1
ATOM 1298 C CA . ILE A 1 170 ? 6.718 -6.045 -25.917 1.00 96.06 170 ILE A CA 1
ATOM 1299 C C . ILE A 1 170 ? 8.180 -6.069 -26.376 1.00 96.06 170 ILE A C 1
ATOM 1301 O O . ILE A 1 170 ? 8.480 -5.636 -27.490 1.00 96.06 170 ILE A O 1
ATOM 1305 N N . ILE A 1 171 ? 9.092 -6.608 -25.562 1.00 95.25 171 ILE A N 1
ATOM 1306 C CA . ILE A 1 171 ? 10.512 -6.730 -25.920 1.00 95.25 171 ILE A CA 1
ATOM 1307 C C . ILE A 1 171 ? 10.681 -7.643 -27.139 1.00 95.25 171 ILE A C 1
ATOM 1309 O O . ILE A 1 171 ? 11.327 -7.259 -28.109 1.00 95.25 171 ILE A O 1
ATOM 1313 N N . VAL A 1 172 ? 10.064 -8.826 -27.136 1.00 96.19 172 VAL A N 1
ATOM 1314 C CA . VAL A 1 172 ? 10.145 -9.764 -28.268 1.00 96.19 172 VAL A CA 1
ATOM 1315 C C . VAL A 1 172 ? 9.571 -9.140 -29.541 1.00 96.19 172 VAL A C 1
ATOM 1317 O O . VAL A 1 172 ? 10.212 -9.180 -30.590 1.00 96.19 172 VAL A O 1
ATOM 1320 N N . TYR A 1 173 ? 8.398 -8.513 -29.458 1.00 96.56 173 TYR A N 1
ATOM 1321 C CA . TYR A 1 173 ? 7.767 -7.852 -30.596 1.00 96.56 173 TYR A CA 1
ATOM 1322 C C . TYR A 1 173 ? 8.625 -6.712 -31.148 1.00 96.56 173 TYR A C 1
ATOM 1324 O O . TYR A 1 173 ? 8.807 -6.616 -32.360 1.00 96.56 173 TYR A O 1
ATOM 1332 N N . THR A 1 174 ? 9.175 -5.860 -30.280 1.00 96.12 174 THR A N 1
ATOM 1333 C CA . THR A 1 174 ? 10.040 -4.753 -30.712 1.00 96.12 174 THR A CA 1
ATOM 1334 C C . THR A 1 174 ? 11.330 -5.262 -31.353 1.00 96.12 174 THR A C 1
ATOM 1336 O O . THR A 1 174 ? 11.717 -4.738 -32.394 1.00 96.12 174 THR A O 1
ATOM 1339 N N . LEU A 1 175 ? 11.943 -6.321 -30.816 1.00 93.88 175 LEU A N 1
ATOM 1340 C CA . LEU A 1 175 ? 13.118 -6.960 -31.418 1.00 93.88 175 LEU A CA 1
ATOM 1341 C C . LEU A 1 175 ? 12.827 -7.567 -32.794 1.00 93.88 175 LEU A C 1
ATOM 1343 O O . LEU A 1 175 ? 13.663 -7.453 -33.682 1.00 93.88 175 LEU A O 1
ATOM 1347 N N . ILE A 1 176 ? 11.670 -8.210 -32.978 1.00 95.75 176 ILE A N 1
ATOM 1348 C CA . ILE A 1 176 ? 11.277 -8.787 -34.273 1.00 95.75 176 ILE A CA 1
ATOM 1349 C C . ILE A 1 176 ? 10.941 -7.684 -35.279 1.00 95.75 176 ILE A C 1
ATOM 1351 O O . ILE A 1 176 ? 11.332 -7.774 -36.434 1.00 95.75 176 ILE A O 1
ATOM 1355 N N . ARG A 1 177 ? 10.208 -6.649 -34.855 1.00 95.31 177 ARG A N 1
ATOM 1356 C CA . ARG A 1 177 ? 9.729 -5.577 -35.736 1.00 95.31 177 ARG A CA 1
ATOM 1357 C C . ARG A 1 177 ? 10.838 -4.647 -36.227 1.00 95.31 177 ARG A C 1
ATOM 1359 O O . ARG A 1 177 ? 10.709 -4.106 -37.320 1.00 95.31 177 ARG A O 1
ATOM 1366 N N . PHE A 1 178 ? 11.836 -4.379 -35.385 1.00 91.88 178 PHE A N 1
ATOM 1367 C CA . PHE A 1 178 ? 12.908 -3.417 -35.667 1.00 91.88 178 PHE A CA 1
ATOM 1368 C C . PHE A 1 178 ? 14.267 -4.075 -35.946 1.00 91.88 178 PHE A C 1
ATOM 1370 O O . PHE A 1 178 ? 15.268 -3.365 -36.051 1.00 91.88 178 PHE A O 1
ATOM 1377 N N . ARG A 1 179 ? 14.305 -5.407 -36.056 1.00 65.69 179 ARG A N 1
ATOM 1378 C CA . ARG A 1 179 ? 15.348 -6.095 -36.823 1.00 65.69 179 ARG A CA 1
ATOM 1379 C C . ARG A 1 179 ? 15.126 -5.874 -38.311 1.00 65.69 179 ARG A C 1
ATOM 1381 O O . ARG A 1 179 ? 16.153 -5.752 -39.008 1.00 65.69 179 ARG A O 1
#

Radius of gyration: 26.63 Å; chains: 1; bounding box: 54×47×74 Å

pLDDT: mean 79.75, std 10.93, range [42.81, 97.19]

Sequence (179 aa):
MLGMKPRVDGYVQKSLNKFNYVKHSRWFLIFSLLILVGGIVVFSVMAGIAGSISGGFNLSQEFSGGTIGELQLKETGSKSIDASHQLKIINVFTSKGVHPSDIHKIFDADHKNVIGMQIKTNYDINLNGIIKDDTIIKDYNFTHASTSNEVATTLVKNAMIAISIAIGLIIVYTLIRFR

Foldseek 3Di:
DDDDDPPDPPVVVVVVVPDDCVVCVVVVVVVVVVVVVVLVVQLVVQCVVVVHSCSSDPDDCLQLFFKKKKWFFPDPDPDACDPVLVVVVLVLVVVQPQDSVQKDFDADPVRPGGGIIMGTDSAYTDCVVSCPPDPSRVRIDMDMDGHHNVSNNVVNVVVVVVVVVVVVVVVVVCVVVVD

Secondary structure (DSSP, 8-state):
---PPPSS-HHHHHHHHH--HHHHHHHHHHHHHHHHHHHHHHHHHHHHHTTSSGGGS---HHHH-EEEEEEEESS-S-----HHHHHHHHHHHHHTT--GGGEEEEEPTTSSSEEEEEEEESS---THHHHHH-TTTTTEEEEEEEE-HHHHHHHHHHHHHHHHHHHHHHHHHHHHH--